Protein AF-A0A444ZQ63-F1 (afdb_monomer)

Solvent-accessible surface area (backbone atoms only — not comparable to full-atom values): 8686 Å² total; per-residue (Å²): 136,85,78,80,55,70,70,57,57,53,51,51,51,51,52,50,52,51,53,49,53,61,64,44,43,57,58,53,51,49,51,50,50,52,52,49,53,53,45,52,52,28,51,61,59,10,74,69,48,47,78,41,77,68,75,45,98,80,71,39,39,31,40,32,36,46,88,93,49,75,39,51,30,32,65,81,80,53,40,37,74,82,45,51,23,64,74,69,67,42,75,37,31,64,49,39,34,52,51,51,55,58,40,66,78,61,82,55,69,86,69,56,57,59,54,49,50,48,55,61,57,46,54,50,48,57,54,50,50,53,53,51,49,53,51,52,50,52,56,50,52,54,53,50,53,57,56,49,59,64,60,75,75,110

Radius of gyration: 23.19 Å; Cα contacts (8 Å, |Δi|>4): 119; chains: 1; bounding box: 72×30×58 Å

Mean predicted aligned error: 15.86 Å

InterPro domains:
  IPR007527 Zinc finger, SWIM-type [PF04434] (71-98)

Structure (mmCIF, N/CA/C/O backbone):
data_AF-A0A444ZQ63-F1
#
_entry.id   AF-A0A444ZQ63-F1
#
loop_
_atom_site.group_PDB
_atom_site.id
_atom_site.type_symbol
_atom_site.label_atom_id
_atom_site.label_alt_id
_atom_site.label_comp_id
_atom_site.label_asym_id
_atom_site.label_entity_id
_atom_site.label_seq_id
_atom_site.pdbx_PDB_ins_code
_atom_site.Cartn_x
_atom_site.Cartn_y
_atom_site.Cartn_z
_atom_site.occupancy
_atom_site.B_iso_or_equiv
_atom_site.auth_seq_id
_atom_site.auth_comp_id
_atom_site.auth_asym_id
_atom_site.auth_atom_id
_atom_site.pdbx_PDB_model_num
ATOM 1 N N . MET A 1 1 ? -41.672 10.392 38.701 1.00 42.34 1 MET A N 1
ATOM 2 C CA . MET A 1 1 ? -40.547 9.679 38.054 1.00 42.34 1 MET A CA 1
ATOM 3 C C . MET A 1 1 ? -39.779 10.696 37.225 1.00 42.34 1 MET A C 1
ATOM 5 O O . MET A 1 1 ? -40.409 11.387 36.442 1.00 42.34 1 MET A O 1
ATOM 9 N N . ARG A 1 2 ? -38.477 10.894 37.466 1.00 65.25 2 ARG A N 1
ATOM 10 C CA . ARG A 1 2 ? -37.666 11.883 36.732 1.00 65.25 2 ARG A CA 1
ATOM 11 C C . ARG A 1 2 ? -37.095 11.189 35.498 1.00 65.25 2 ARG A C 1
ATOM 13 O O . ARG A 1 2 ? -36.253 10.306 35.644 1.00 65.25 2 ARG A O 1
ATOM 20 N N . GLU A 1 3 ? -37.592 11.528 34.315 1.00 65.94 3 GLU A N 1
ATOM 21 C CA . GLU A 1 3 ? -37.027 11.036 33.058 1.00 65.94 3 GLU A CA 1
ATOM 22 C C . GLU A 1 3 ? -35.559 11.468 32.965 1.00 65.94 3 GLU A C 1
ATOM 24 O O . GLU A 1 3 ? -35.207 12.607 33.292 1.00 65.94 3 GLU A O 1
ATOM 29 N N . LYS A 1 4 ? -34.671 10.541 32.587 1.00 67.81 4 LYS A N 1
ATOM 30 C CA . LYS A 1 4 ? -33.261 10.875 32.385 1.00 67.81 4 LYS A CA 1
ATOM 31 C C . LYS A 1 4 ? -33.180 11.847 31.202 1.00 67.81 4 LYS A C 1
ATOM 33 O O . LYS A 1 4 ? -33.624 11.482 30.114 1.00 67.81 4 LYS A O 1
ATOM 38 N N . PRO A 1 5 ? -32.613 13.055 31.370 1.00 78.81 5 PRO A N 1
ATOM 39 C CA . PRO A 1 5 ? -32.474 13.986 30.261 1.00 78.81 5 PRO A CA 1
ATOM 40 C C . PRO A 1 5 ? -31.621 13.344 29.162 1.00 78.81 5 PRO A C 1
ATOM 42 O O . PRO A 1 5 ? -30.664 12.629 29.460 1.00 78.81 5 PRO A O 1
ATOM 45 N N . ILE A 1 6 ? -31.943 13.629 27.899 1.00 79.06 6 ILE A N 1
ATOM 46 C CA . ILE A 1 6 ? -31.284 13.093 26.689 1.00 79.06 6 ILE A CA 1
ATOM 47 C C . ILE A 1 6 ? -29.747 13.162 26.780 1.00 79.06 6 ILE A C 1
ATOM 49 O O . ILE A 1 6 ? -29.043 12.253 26.344 1.00 79.06 6 ILE A O 1
ATOM 53 N N . ILE A 1 7 ? -29.222 14.201 27.433 1.00 82.69 7 ILE A N 1
ATOM 54 C CA . ILE A 1 7 ? -27.791 14.410 27.692 1.00 82.69 7 ILE A CA 1
ATOM 55 C C . ILE A 1 7 ? -27.166 13.235 28.471 1.00 82.69 7 ILE A C 1
ATOM 57 O O . ILE A 1 7 ? -26.066 12.798 28.146 1.00 82.69 7 ILE A O 1
ATOM 61 N N . SER A 1 8 ? -27.876 12.671 29.453 1.00 86.31 8 SER A N 1
ATOM 62 C CA . SER A 1 8 ? -27.408 11.519 30.236 1.00 86.31 8 SER A CA 1
ATOM 63 C C . SER A 1 8 ? -27.263 10.265 29.374 1.00 86.31 8 SER A C 1
ATOM 65 O O . SER A 1 8 ? -26.312 9.509 29.541 1.00 86.31 8 SER A O 1
ATOM 67 N N . ILE A 1 9 ? -28.192 10.044 28.443 1.00 90.12 9 ILE A N 1
ATOM 68 C CA . ILE A 1 9 ? -28.183 8.869 27.563 1.00 90.12 9 ILE A CA 1
ATOM 69 C C . ILE A 1 9 ? -27.028 8.973 26.560 1.00 90.12 9 ILE A C 1
ATOM 71 O O . ILE A 1 9 ? -26.306 8.003 26.334 1.00 90.12 9 ILE A O 1
ATOM 75 N N . LEU A 1 10 ? -26.800 10.164 25.998 1.00 90.31 10 LEU A N 1
ATOM 76 C CA . LEU A 1 10 ? -25.672 10.414 25.097 1.00 90.31 10 LEU A CA 1
ATOM 77 C C . LEU A 1 10 ? -24.322 10.199 25.791 1.00 90.31 10 LEU A C 1
ATOM 79 O O . LEU A 1 10 ? -23.407 9.627 25.197 1.00 90.31 10 LEU A O 1
ATOM 83 N N . GLU A 1 11 ? -24.209 10.599 27.055 1.00 91.69 11 GLU A N 1
ATOM 84 C CA . GLU A 1 11 ? -22.993 10.399 27.839 1.00 91.69 11 GLU A CA 1
ATOM 85 C C . GLU A 1 11 ? -22.754 8.915 28.175 1.00 91.69 11 GLU A C 1
ATOM 87 O O . GLU A 1 11 ? -21.620 8.433 28.099 1.00 91.69 11 GLU A O 1
ATOM 92 N N . GLU A 1 12 ? -23.819 8.152 28.446 1.00 91.06 12 GLU A N 1
ATOM 93 C CA . GLU A 1 12 ? -23.759 6.693 28.613 1.00 91.06 12 GLU A CA 1
ATOM 94 C C . GLU A 1 12 ? -23.286 5.994 27.319 1.00 91.06 12 GLU A C 1
ATOM 96 O O . GLU A 1 12 ? -22.393 5.139 27.370 1.00 91.06 12 GLU A O 1
ATOM 101 N N . ILE A 1 13 ? -23.797 6.405 26.151 1.00 93.12 13 ILE A N 1
ATOM 102 C CA . ILE A 1 13 ? -23.365 5.900 24.833 1.00 93.12 13 ILE A CA 1
ATOM 103 C C . ILE A 1 13 ? -21.897 6.254 24.566 1.00 93.12 13 ILE A C 1
ATOM 105 O O . ILE A 1 13 ? -21.112 5.390 24.163 1.00 93.12 13 ILE A O 1
ATOM 109 N N . ARG A 1 14 ? -21.490 7.502 24.827 1.00 91.56 14 ARG A N 1
ATOM 110 C CA . ARG A 1 14 ? -20.098 7.949 24.676 1.00 91.56 14 ARG A CA 1
ATOM 111 C C . ARG A 1 14 ? -19.163 7.097 25.530 1.00 91.56 14 ARG A C 1
ATOM 113 O O . ARG A 1 14 ? -18.166 6.580 25.025 1.00 91.56 14 ARG A O 1
ATOM 120 N N . CYS A 1 15 ? -19.518 6.883 26.796 1.00 93.62 15 CYS A N 1
ATOM 121 C CA . CYS A 1 15 ? -18.775 6.022 27.711 1.00 93.62 15 CYS A CA 1
ATOM 122 C C . CYS A 1 15 ? -18.685 4.580 27.202 1.00 93.62 15 CYS A C 1
ATOM 124 O O . CYS A 1 15 ? -17.618 3.968 27.268 1.00 93.62 15 CYS A O 1
ATOM 126 N N . TYR A 1 16 ? -19.777 4.030 26.672 1.00 92.62 16 TYR A N 1
ATOM 127 C CA . TYR A 1 16 ? -19.805 2.682 26.114 1.00 92.62 16 TYR A CA 1
ATOM 128 C C . TYR A 1 16 ? -18.862 2.536 24.911 1.00 92.62 16 TYR A C 1
ATOM 130 O O . TYR A 1 16 ? -18.011 1.641 24.901 1.00 92.62 16 TYR A O 1
ATOM 138 N N . ILE A 1 17 ? -18.927 3.467 23.954 1.00 88.50 17 ILE A N 1
ATOM 139 C CA . ILE A 1 17 ? -18.044 3.491 22.780 1.00 88.50 17 ILE A CA 1
ATOM 140 C C . ILE A 1 17 ? -16.582 3.632 23.217 1.00 88.50 17 ILE A C 1
ATOM 142 O O . ILE A 1 17 ? -15.728 2.873 22.758 1.00 88.50 17 ILE A O 1
ATOM 146 N N . MET A 1 18 ? -16.276 4.539 24.150 1.00 91.56 18 MET A N 1
ATOM 147 C CA . MET A 1 18 ? -14.912 4.713 24.662 1.00 91.56 18 MET A CA 1
ATOM 148 C C . MET A 1 18 ? -14.373 3.448 25.335 1.00 91.56 18 MET A C 1
ATOM 150 O O . MET A 1 18 ? -13.215 3.097 25.117 1.00 91.56 18 MET A O 1
ATOM 154 N N . ARG A 1 19 ? -15.194 2.720 26.104 1.00 90.44 19 ARG A N 1
ATOM 155 C CA . ARG A 1 19 ? -14.791 1.436 26.706 1.00 90.44 19 ARG A CA 1
ATOM 156 C C . ARG A 1 19 ? -14.507 0.379 25.644 1.00 90.44 19 ARG A C 1
ATOM 158 O O . ARG A 1 19 ? -13.525 -0.346 25.776 1.00 90.44 19 ARG A O 1
ATOM 165 N N . ILE A 1 20 ? -15.325 0.297 24.595 1.00 87.62 20 ILE A N 1
ATOM 166 C CA . ILE A 1 20 ? -15.086 -0.619 23.471 1.00 87.62 20 ILE A CA 1
ATOM 167 C C . ILE A 1 20 ? -13.785 -0.261 22.757 1.00 87.62 20 ILE A C 1
ATOM 169 O O . ILE A 1 20 ? -12.944 -1.131 22.554 1.00 87.62 20 ILE A O 1
ATOM 173 N N . LEU A 1 21 ? -13.574 1.014 22.429 1.00 79.81 21 LEU A N 1
ATOM 174 C CA . LEU A 1 21 ? -12.353 1.479 21.770 1.00 79.81 21 LEU A CA 1
ATOM 175 C C . LEU A 1 21 ? -11.107 1.232 22.631 1.00 79.81 21 LEU A C 1
ATOM 177 O O . LEU A 1 21 ? -10.080 0.798 22.115 1.00 79.81 21 LEU A O 1
ATOM 181 N N . ALA A 1 22 ? -11.199 1.451 23.945 1.00 82.25 22 ALA A N 1
ATOM 182 C CA . ALA A 1 22 ? -10.111 1.180 24.879 1.00 82.25 22 ALA A CA 1
ATOM 183 C C . ALA A 1 22 ? -9.780 -0.319 24.963 1.00 82.25 22 ALA A C 1
ATOM 185 O O . ALA A 1 22 ? -8.605 -0.685 24.928 1.00 82.25 22 ALA A O 1
ATOM 186 N N . ARG A 1 23 ? -10.797 -1.192 25.011 1.00 81.44 23 ARG A N 1
ATOM 187 C CA . ARG A 1 23 ? -10.625 -2.658 24.999 1.00 81.44 23 ARG A CA 1
ATOM 188 C C . ARG A 1 23 ? -10.033 -3.147 23.677 1.00 81.44 23 ARG A C 1
ATOM 190 O O . ARG A 1 23 ? -9.080 -3.922 23.673 1.00 81.44 23 ARG A O 1
ATOM 197 N N . ASN A 1 24 ? -10.531 -2.619 22.564 1.00 74.00 24 ASN A N 1
ATOM 198 C CA . ASN A 1 24 ? -10.114 -3.004 21.217 1.00 74.00 24 ASN A CA 1
ATOM 199 C C . ASN A 1 24 ? -8.801 -2.339 20.778 1.00 74.00 24 ASN A C 1
ATOM 201 O O . ASN A 1 24 ? -8.282 -2.659 19.710 1.00 74.00 24 ASN A O 1
ATOM 205 N N . LYS A 1 25 ? -8.216 -1.454 21.598 1.00 74.12 25 LYS A N 1
ATOM 206 C CA . LYS A 1 25 ? -6.913 -0.831 21.328 1.00 74.12 25 LYS A CA 1
ATOM 207 C C . LYS A 1 25 ? -5.828 -1.882 21.093 1.00 74.12 25 LYS A C 1
ATOM 209 O O . LYS A 1 25 ? -5.034 -1.714 20.175 1.00 74.12 25 LYS A O 1
ATOM 214 N N . LYS A 1 26 ? -5.818 -2.973 21.873 1.00 67.94 26 LYS A N 1
ATOM 215 C CA . LYS A 1 26 ? -4.866 -4.084 21.691 1.00 67.94 26 LYS A CA 1
ATOM 216 C C . LYS A 1 26 ? -5.049 -4.768 20.338 1.00 67.94 26 LYS A C 1
ATOM 218 O O . LYS A 1 26 ? -4.078 -4.870 19.603 1.00 67.94 26 LYS A O 1
ATOM 223 N N . ALA A 1 27 ? -6.285 -5.101 19.964 1.00 64.75 27 ALA A N 1
ATOM 224 C CA . ALA A 1 27 ? -6.593 -5.671 18.653 1.00 64.75 27 ALA A CA 1
ATOM 225 C C . ALA A 1 27 ? -6.169 -4.737 17.505 1.00 64.75 27 ALA A C 1
ATOM 227 O O . ALA A 1 27 ? -5.643 -5.189 16.497 1.00 64.75 27 ALA A O 1
ATOM 228 N N . LEU A 1 28 ? -6.320 -3.417 17.663 1.00 62.44 28 LEU A N 1
ATOM 229 C CA . LEU A 1 28 ? -5.859 -2.440 16.672 1.00 62.44 28 LEU A CA 1
ATOM 230 C C . LEU A 1 28 ? -4.323 -2.384 16.571 1.00 62.44 28 LEU A C 1
ATOM 232 O O . LEU A 1 28 ? -3.782 -2.285 15.465 1.00 62.44 28 LEU A O 1
ATOM 236 N N . VAL A 1 29 ? -3.612 -2.478 17.699 1.00 66.94 29 VAL A N 1
ATOM 237 C CA . VAL A 1 29 ? -2.143 -2.604 17.721 1.00 66.94 29 VAL A CA 1
ATOM 238 C C . VAL A 1 29 ? -1.698 -3.922 17.080 1.00 66.94 29 VAL A C 1
ATOM 240 O O . VAL A 1 29 ? -0.792 -3.910 16.250 1.00 66.94 29 VAL A O 1
ATOM 243 N N . GLU A 1 30 ? -2.359 -5.035 17.390 1.00 61.41 30 GLU A N 1
ATOM 244 C CA . GLU A 1 30 ? -2.080 -6.354 16.813 1.00 61.41 30 GLU A CA 1
ATOM 245 C C . GLU A 1 30 ? -2.336 -6.381 15.305 1.00 61.41 30 GLU A C 1
ATOM 247 O O . GLU A 1 30 ? -1.465 -6.811 14.553 1.00 61.41 30 GLU A O 1
ATOM 252 N N . ILE A 1 31 ? -3.458 -5.828 14.829 1.00 65.12 31 ILE A N 1
ATOM 253 C CA . ILE A 1 31 ? -3.733 -5.659 13.395 1.00 65.12 31 IL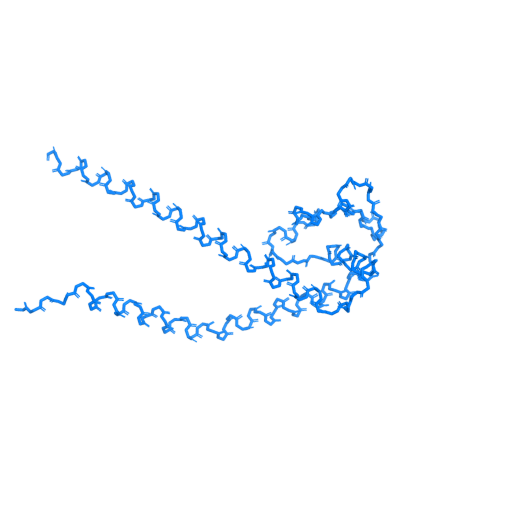E A CA 1
ATOM 254 C C . ILE A 1 31 ? -2.615 -4.841 12.743 1.00 65.12 31 ILE A C 1
ATOM 256 O O . ILE A 1 31 ? -2.117 -5.221 11.685 1.00 65.12 31 ILE A O 1
ATOM 260 N N . THR A 1 32 ? -2.171 -3.753 13.378 1.00 71.44 32 THR A N 1
ATOM 261 C CA . THR A 1 32 ? -1.076 -2.914 12.863 1.00 71.44 32 THR A CA 1
ATOM 262 C C . THR A 1 32 ? 0.245 -3.687 12.793 1.00 71.44 32 THR A C 1
ATOM 264 O O . THR A 1 32 ? 0.972 -3.574 11.805 1.00 71.44 32 THR A O 1
ATOM 267 N N . LEU A 1 33 ? 0.543 -4.521 13.791 1.00 69.50 33 LEU A N 1
ATOM 268 C CA . LEU A 1 33 ? 1.734 -5.371 13.821 1.00 69.50 33 LEU A CA 1
ATOM 269 C C . LEU A 1 33 ? 1.682 -6.476 12.753 1.00 69.50 33 LEU A C 1
ATOM 271 O O . LEU A 1 33 ? 2.672 -6.726 12.062 1.00 69.50 33 LEU A O 1
ATOM 275 N N . VAL A 1 34 ? 0.518 -7.099 12.558 1.00 73.50 34 VAL A N 1
ATOM 276 C CA . VAL A 1 34 ? 0.277 -8.079 11.489 1.00 73.50 34 VAL A CA 1
ATOM 277 C C . VAL A 1 34 ? 0.423 -7.416 10.117 1.00 73.50 34 VAL A C 1
ATOM 279 O O . VAL A 1 34 ? 1.082 -7.952 9.233 1.00 73.50 34 VAL A O 1
ATOM 282 N N . GLN A 1 35 ? -0.110 -6.209 9.926 1.00 76.50 35 GLN A N 1
ATOM 283 C CA . GLN A 1 35 ? 0.056 -5.462 8.676 1.00 76.50 35 GLN A CA 1
ATOM 284 C C . GLN A 1 35 ? 1.533 -5.095 8.436 1.00 76.50 35 GLN A C 1
ATOM 286 O O . GLN A 1 35 ? 2.021 -5.224 7.313 1.00 76.50 35 GLN A O 1
ATOM 291 N N . HIS A 1 36 ? 2.269 -4.701 9.483 1.00 76.56 36 HIS A N 1
ATOM 292 C CA . HIS A 1 36 ? 3.697 -4.367 9.397 1.00 76.56 36 HIS A CA 1
ATOM 293 C C . HIS A 1 36 ? 4.567 -5.579 9.067 1.00 76.56 36 HIS A C 1
ATOM 295 O O . HIS A 1 36 ? 5.447 -5.495 8.211 1.00 76.56 36 HIS A O 1
ATOM 301 N N . SER A 1 37 ? 4.306 -6.719 9.706 1.00 79.88 37 SER A N 1
ATOM 302 C CA . SER A 1 37 ? 5.007 -7.975 9.421 1.00 79.88 37 SER A CA 1
ATOM 303 C C . SER A 1 37 ? 4.721 -8.468 8.002 1.00 79.88 37 SER A C 1
ATOM 305 O O . SER A 1 37 ? 5.666 -8.787 7.281 1.00 79.88 37 SER A O 1
ATOM 307 N N . ARG A 1 38 ? 3.462 -8.420 7.544 1.00 82.75 38 ARG A N 1
ATOM 308 C CA . ARG A 1 38 ? 3.103 -8.727 6.148 1.00 82.75 38 ARG A CA 1
ATOM 309 C C . ARG A 1 38 ? 3.818 -7.807 5.162 1.00 82.75 38 ARG A C 1
ATOM 311 O O . ARG A 1 38 ? 4.396 -8.288 4.194 1.00 82.75 38 ARG A O 1
ATOM 318 N N . LEU A 1 39 ? 3.860 -6.502 5.431 1.00 81.50 39 LEU A N 1
ATOM 319 C CA . LEU A 1 39 ? 4.566 -5.546 4.576 1.00 81.50 39 LEU A CA 1
ATOM 320 C C . LEU A 1 39 ? 6.084 -5.792 4.546 1.00 81.50 39 LEU A C 1
ATOM 322 O O . LEU A 1 39 ? 6.714 -5.619 3.505 1.00 81.50 39 LEU A O 1
ATOM 326 N N . LYS A 1 40 ? 6.693 -6.212 5.664 1.00 82.31 40 LYS A N 1
ATOM 327 C CA . LYS A 1 40 ? 8.113 -6.606 5.701 1.00 82.31 40 LYS A CA 1
ATOM 328 C C . LYS A 1 40 ? 8.396 -7.812 4.807 1.00 82.31 40 LYS A C 1
ATOM 330 O O . LYS A 1 40 ? 9.420 -7.815 4.124 1.00 82.31 40 LYS A O 1
ATOM 335 N N . VAL A 1 41 ? 7.513 -8.811 4.810 1.00 85.50 41 VAL A N 1
ATOM 336 C CA . VAL A 1 41 ? 7.617 -9.976 3.915 1.00 85.50 41 VAL A CA 1
ATOM 337 C C . VAL A 1 41 ? 7.510 -9.524 2.463 1.00 85.50 41 VAL A C 1
ATOM 339 O O . VAL A 1 41 ? 8.390 -9.818 1.660 1.00 85.50 41 VAL A O 1
ATOM 342 N N . GLU A 1 42 ? 6.509 -8.706 2.155 1.00 84.94 42 GLU A N 1
ATOM 343 C CA . GLU A 1 42 ? 6.273 -8.230 0.795 1.00 84.94 42 GLU A CA 1
ATOM 344 C C . GLU A 1 42 ? 7.430 -7.358 0.268 1.00 84.94 42 GLU A C 1
ATOM 346 O O . GLU A 1 42 ? 7.833 -7.472 -0.891 1.00 84.94 42 GLU A O 1
ATOM 351 N N . LYS A 1 43 ? 8.052 -6.558 1.146 1.00 83.62 43 LYS A N 1
ATOM 352 C CA . LYS A 1 43 ? 9.299 -5.826 0.867 1.00 83.62 43 LYS A CA 1
ATOM 353 C C . LYS A 1 43 ? 10.472 -6.755 0.569 1.00 83.62 43 LYS A C 1
ATOM 355 O O . LYS A 1 43 ? 11.260 -6.457 -0.320 1.00 83.62 43 LYS A O 1
ATOM 360 N N . ARG A 1 44 ? 10.637 -7.848 1.315 1.00 83.25 44 ARG A N 1
ATOM 361 C CA . ARG A 1 44 ? 11.711 -8.818 1.049 1.00 83.25 44 ARG A CA 1
ATOM 362 C C . ARG A 1 44 ? 11.520 -9.457 -0.326 1.00 83.25 44 ARG A C 1
ATOM 364 O O . ARG A 1 44 ? 12.466 -9.572 -1.100 1.00 83.25 44 ARG A O 1
ATOM 371 N N . ASP A 1 45 ? 10.284 -9.821 -0.632 1.00 84.44 45 ASP A N 1
ATOM 372 C CA . ASP A 1 45 ? 9.916 -10.524 -1.857 1.00 84.44 45 ASP A CA 1
ATOM 373 C C . ASP A 1 45 ? 9.911 -9.629 -3.097 1.00 84.44 45 ASP A C 1
ATOM 375 O O . ASP A 1 45 ? 10.095 -10.106 -4.219 1.00 84.44 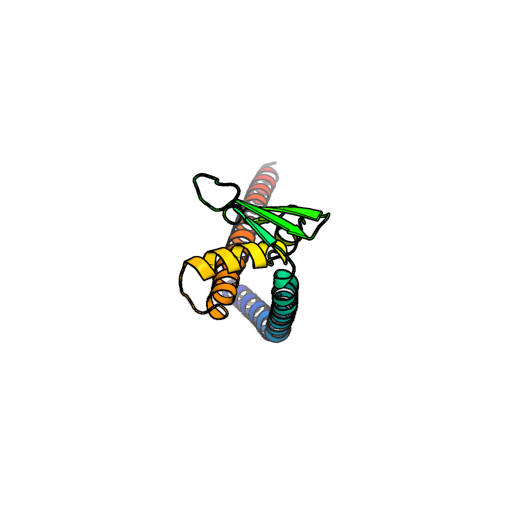45 ASP A O 1
ATOM 379 N N . SER A 1 46 ? 9.780 -8.321 -2.890 1.00 84.00 46 SER A N 1
ATOM 380 C CA . SER A 1 46 ? 9.929 -7.287 -3.907 1.00 84.00 46 SER A CA 1
ATOM 381 C C . SER A 1 46 ? 11.295 -7.308 -4.600 1.00 84.00 46 SER A C 1
ATOM 383 O O . SER A 1 46 ? 11.356 -6.968 -5.777 1.00 84.00 46 SER A O 1
ATOM 385 N N . ASN A 1 47 ? 12.376 -7.714 -3.924 1.00 80.75 47 ASN A N 1
ATOM 386 C CA . ASN A 1 47 ? 13.731 -7.691 -4.498 1.00 80.75 47 ASN A CA 1
ATOM 387 C C . ASN A 1 47 ? 13.900 -8.631 -5.701 1.00 80.75 47 ASN A C 1
ATOM 389 O O . ASN A 1 47 ? 14.850 -8.495 -6.465 1.00 80.75 47 ASN A O 1
ATOM 393 N N . ARG A 1 48 ? 12.993 -9.600 -5.869 1.00 81.25 48 ARG A N 1
ATOM 394 C CA . ARG A 1 48 ? 13.025 -10.559 -6.981 1.00 81.25 48 ARG A CA 1
ATOM 395 C C . ARG A 1 48 ? 12.462 -9.980 -8.282 1.00 81.25 48 ARG A C 1
ATOM 397 O O . ARG A 1 48 ? 12.607 -10.596 -9.331 1.00 81.25 48 ARG A O 1
ATOM 404 N N . TRP A 1 49 ? 11.808 -8.824 -8.220 1.00 82.94 49 TRP A N 1
ATOM 405 C CA . TRP A 1 49 ? 11.090 -8.234 -9.341 1.00 82.94 49 TRP A CA 1
ATOM 406 C C . TRP A 1 49 ? 11.948 -7.202 -10.069 1.00 82.94 49 TRP A C 1
ATOM 408 O O . TRP A 1 49 ? 12.503 -6.298 -9.445 1.00 82.94 49 TRP A O 1
ATOM 418 N N . ARG A 1 50 ? 12.027 -7.316 -11.399 1.00 82.06 50 ARG A N 1
ATOM 419 C CA . ARG A 1 50 ? 12.635 -6.298 -12.263 1.00 82.06 50 ARG A CA 1
ATOM 420 C C . ARG A 1 50 ? 11.570 -5.339 -12.777 1.00 82.06 50 ARG A C 1
ATOM 422 O O . ARG A 1 50 ? 10.420 -5.730 -12.963 1.00 82.06 50 ARG A O 1
ATOM 429 N N . LEU A 1 51 ? 11.963 -4.087 -12.983 1.00 81.69 51 LEU A N 1
ATOM 430 C CA . LEU A 1 51 ? 11.068 -3.002 -13.374 1.00 81.69 51 LEU A CA 1
ATOM 431 C C . LEU A 1 51 ? 11.467 -2.420 -14.716 1.00 81.69 51 LEU A C 1
ATOM 433 O O . LEU A 1 51 ? 12.648 -2.225 -14.991 1.00 81.69 51 LEU A O 1
ATOM 437 N N . PHE A 1 52 ? 10.453 -2.095 -15.503 1.00 80.31 52 PHE A N 1
ATOM 438 C CA . PHE A 1 52 ? 10.545 -1.228 -16.659 1.00 80.31 52 PHE A CA 1
ATOM 439 C C . PHE A 1 52 ? 9.570 -0.067 -16.460 1.00 80.31 52 PHE A C 1
ATOM 441 O O . PHE A 1 52 ? 8.365 -0.311 -16.338 1.00 80.31 52 PHE A O 1
ATOM 448 N N . PRO A 1 53 ? 10.044 1.184 -16.393 1.00 74.88 53 PRO A N 1
ATOM 449 C CA . PRO A 1 53 ? 9.143 2.320 -16.494 1.00 74.88 53 PRO A CA 1
ATOM 450 C C . PRO A 1 53 ? 8.498 2.307 -17.883 1.00 74.88 53 PRO A C 1
ATOM 452 O O . PRO A 1 53 ? 9.182 2.140 -18.892 1.00 74.88 53 PRO A O 1
ATOM 455 N N . THR A 1 54 ? 7.177 2.462 -17.943 1.00 77.19 54 THR A N 1
ATOM 456 C CA . THR A 1 54 ? 6.429 2.412 -19.213 1.00 77.19 54 THR A CA 1
ATOM 457 C C . THR A 1 54 ? 6.512 3.736 -19.987 1.00 77.19 54 THR A C 1
ATOM 459 O O . THR A 1 54 ? 6.017 3.829 -21.104 1.00 77.19 54 THR A O 1
ATOM 462 N N . GLY A 1 55 ? 7.169 4.757 -19.421 1.00 64.62 55 GLY A N 1
ATOM 463 C CA . GLY A 1 55 ? 7.334 6.067 -20.054 1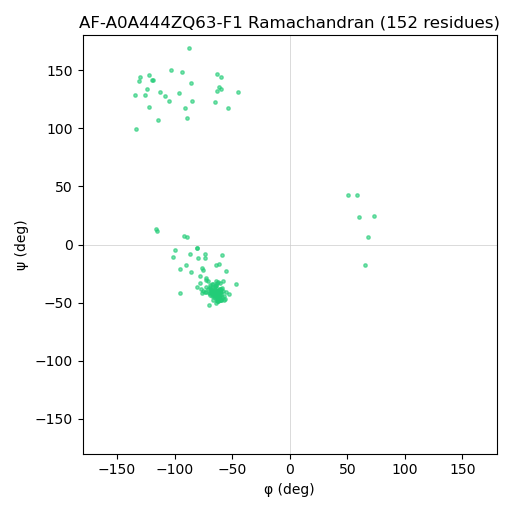.00 64.62 55 GLY A CA 1
ATOM 464 C C . GLY A 1 55 ? 6.049 6.898 -20.076 1.00 64.62 55 GLY A C 1
ATOM 465 O O . GLY A 1 55 ? 5.893 7.752 -20.944 1.00 64.62 55 GLY A O 1
ATOM 466 N N . ASP A 1 56 ? 5.111 6.650 -19.155 1.00 75.50 56 ASP A N 1
ATOM 467 C CA . ASP A 1 56 ? 3.922 7.487 -19.029 1.00 75.50 56 ASP A CA 1
ATOM 468 C C . ASP A 1 56 ? 4.309 8.921 -18.641 1.00 75.50 56 ASP A C 1
ATOM 470 O O . ASP A 1 56 ? 5.257 9.138 -17.888 1.00 75.50 56 ASP A O 1
ATOM 474 N N . LEU A 1 57 ? 3.550 9.912 -19.124 1.00 63.91 57 LEU A N 1
AT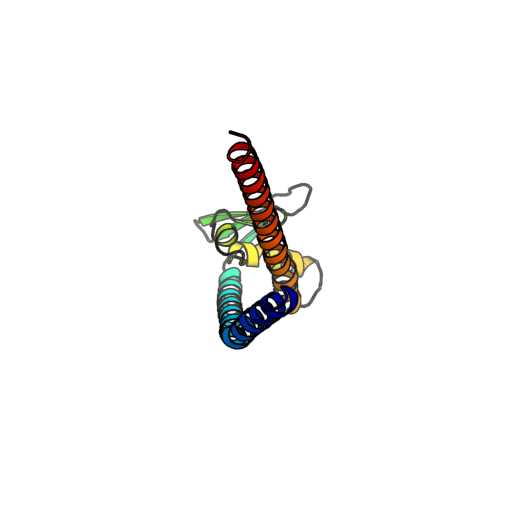OM 475 C CA . LEU A 1 57 ? 3.834 11.340 -18.903 1.00 63.91 57 LEU A CA 1
ATOM 476 C C . LEU A 1 57 ? 3.950 11.719 -17.415 1.00 63.91 57 LEU A C 1
ATOM 478 O O . LEU A 1 57 ? 4.570 12.726 -17.085 1.00 63.91 57 LEU A O 1
ATOM 482 N N . ALA A 1 58 ? 3.348 10.926 -16.522 1.00 68.38 58 ALA A N 1
ATOM 483 C CA . ALA A 1 58 ? 3.371 11.138 -15.080 1.00 68.38 58 ALA A CA 1
ATOM 484 C C . ALA A 1 58 ? 4.398 10.262 -14.332 1.00 68.38 58 ALA A C 1
ATOM 486 O O . ALA A 1 58 ? 4.530 10.416 -13.119 1.00 68.38 58 ALA A O 1
ATOM 487 N N . GLY A 1 59 ? 5.096 9.345 -15.013 1.00 71.94 59 GLY A N 1
ATOM 488 C CA . GLY A 1 59 ? 6.084 8.432 -14.423 1.00 71.94 59 GLY A CA 1
ATOM 489 C C . GLY A 1 59 ? 5.533 7.497 -13.339 1.00 71.94 59 GLY A C 1
ATOM 490 O O . GLY A 1 59 ? 6.280 7.061 -12.463 1.00 71.94 59 GLY A O 1
ATOM 491 N N . ASN A 1 60 ? 4.226 7.226 -13.344 1.00 78.62 60 ASN A N 1
ATOM 492 C CA . ASN A 1 60 ? 3.536 6.463 -12.305 1.00 78.62 60 ASN A CA 1
ATOM 493 C C . ASN A 1 60 ? 3.257 5.013 -12.704 1.00 78.62 60 ASN A C 1
ATOM 495 O O . ASN A 1 60 ? 2.839 4.225 -11.845 1.00 78.62 60 ASN A O 1
ATOM 499 N N . ILE A 1 61 ? 3.452 4.663 -13.977 1.00 82.81 61 ILE A N 1
ATOM 500 C CA . ILE A 1 61 ? 3.144 3.345 -14.518 1.00 82.81 61 ILE A CA 1
ATOM 501 C C . ILE A 1 61 ? 4.435 2.557 -14.723 1.00 82.81 61 ILE A C 1
ATOM 503 O O . ILE A 1 61 ? 5.357 2.956 -15.438 1.00 82.81 61 ILE A O 1
ATOM 507 N N . PHE A 1 62 ? 4.466 1.388 -14.093 1.00 83.94 62 PHE A N 1
ATOM 508 C CA . PHE A 1 62 ? 5.587 0.469 -14.141 1.00 83.94 62 PHE A CA 1
ATOM 509 C C . PHE A 1 62 ? 5.124 -0.895 -14.625 1.00 83.94 62 PHE A C 1
ATOM 511 O O . PHE A 1 62 ? 4.149 -1.464 -14.124 1.00 83.94 62 PHE A O 1
ATOM 518 N N . GLU A 1 63 ? 5.885 -1.463 -15.548 1.00 85.56 63 GLU A N 1
ATOM 519 C CA . GLU A 1 63 ? 5.822 -2.877 -15.860 1.00 85.56 63 GLU A CA 1
ATOM 520 C C . GLU A 1 63 ? 6.827 -3.621 -14.993 1.00 85.56 63 GLU A C 1
ATOM 522 O O . GLU A 1 63 ? 8.036 -3.412 -15.061 1.00 85.56 63 GLU A O 1
ATOM 527 N N . VAL A 1 64 ? 6.309 -4.503 -14.150 1.00 84.38 64 VAL A N 1
ATOM 528 C CA . VAL A 1 64 ? 7.093 -5.310 -13.229 1.00 84.38 64 VAL A CA 1
ATOM 529 C C . VAL A 1 64 ? 7.088 -6.747 -13.725 1.00 84.38 64 VAL A C 1
ATOM 531 O O . VAL A 1 64 ? 6.021 -7.318 -13.953 1.00 84.38 64 VAL A O 1
ATOM 534 N N . TYR A 1 65 ? 8.256 -7.362 -13.873 1.00 84.00 65 TYR A N 1
ATOM 535 C CA . TYR A 1 65 ? 8.354 -8.740 -14.340 1.00 84.00 65 TYR A CA 1
ATOM 536 C C . TYR A 1 65 ? 9.250 -9.610 -13.462 1.00 84.00 65 TYR A C 1
ATOM 538 O O . TYR A 1 65 ? 10.315 -9.214 -12.983 1.00 84.00 65 TYR A O 1
ATOM 546 N N . TYR A 1 66 ? 8.781 -10.839 -13.283 1.00 77.69 66 TYR A N 1
ATOM 547 C CA . TYR A 1 66 ? 9.530 -11.981 -12.789 1.00 77.69 66 TYR A CA 1
ATOM 548 C C . TYR A 1 66 ? 9.177 -13.129 -13.729 1.00 77.69 66 TYR A C 1
ATOM 550 O O . TYR A 1 66 ? 8.073 -13.667 -13.652 1.00 77.69 66 TYR A O 1
ATOM 558 N N . LEU A 1 67 ? 10.064 -13.397 -14.693 1.00 71.94 67 LEU A N 1
ATOM 559 C CA . LEU A 1 67 ? 9.815 -14.289 -15.832 1.00 71.94 67 LEU A CA 1
ATOM 560 C C . LEU A 1 67 ? 9.129 -15.599 -15.395 1.00 71.94 67 LEU A C 1
ATOM 562 O O . LEU A 1 67 ? 9.600 -16.219 -14.441 1.00 71.94 67 LEU A O 1
ATOM 566 N N . PRO A 1 68 ? 8.043 -16.032 -16.069 1.00 72.31 68 PRO A N 1
ATOM 567 C CA . PRO A 1 68 ? 7.384 -15.438 -17.246 1.00 72.31 68 PRO A CA 1
ATOM 568 C C . PRO A 1 68 ? 6.286 -14.405 -16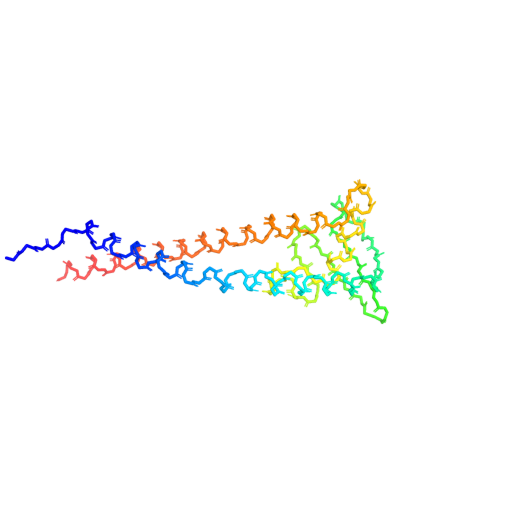.908 1.00 72.31 68 PRO A C 1
ATOM 570 O O . PRO A 1 68 ? 5.561 -13.950 -17.788 1.00 72.31 68 PRO A O 1
ATOM 573 N N . ILE A 1 69 ? 6.118 -14.044 -15.635 1.00 81.69 69 ILE A N 1
ATOM 574 C CA . ILE A 1 69 ? 4.994 -13.236 -15.158 1.00 81.69 69 ILE A CA 1
ATOM 575 C C . ILE A 1 69 ? 5.297 -11.747 -15.340 1.00 81.69 69 ILE A C 1
ATOM 577 O O . ILE A 1 69 ? 6.261 -11.225 -14.773 1.00 81.69 69 ILE A O 1
ATOM 581 N N . LYS A 1 70 ? 4.418 -11.052 -16.068 1.00 85.12 70 LYS A N 1
ATOM 582 C CA . LYS A 1 70 ? 4.424 -9.596 -16.244 1.00 85.12 70 LYS A CA 1
ATOM 583 C C . LYS A 1 70 ? 3.199 -8.982 -15.567 1.00 85.12 70 LYS A C 1
ATOM 585 O O . LYS A 1 70 ? 2.079 -9.453 -15.741 1.00 85.12 70 LYS A O 1
ATOM 590 N N . VAL A 1 71 ? 3.416 -7.940 -14.774 1.00 84.94 71 VAL A N 1
ATOM 591 C CA . VAL A 1 71 ? 2.392 -7.270 -13.968 1.00 84.94 71 VAL A CA 1
ATOM 592 C C . VAL A 1 71 ? 2.544 -5.767 -14.131 1.00 84.94 71 VAL A C 1
ATOM 594 O O . VAL A 1 71 ? 3.627 -5.232 -13.922 1.00 84.94 71 VAL A O 1
ATOM 597 N N . SER A 1 72 ? 1.457 -5.076 -14.454 1.00 88.00 72 SER A N 1
A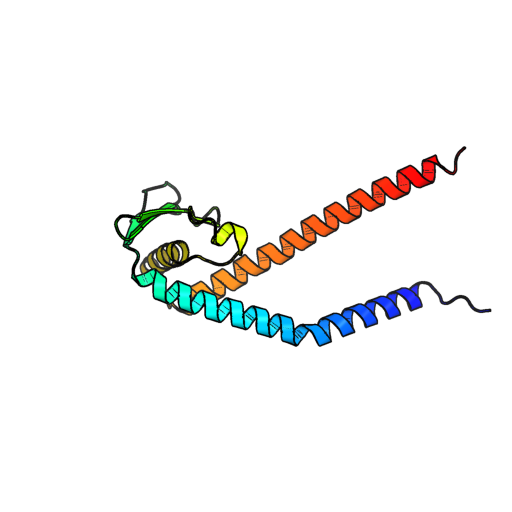TOM 598 C CA . SER A 1 72 ? 1.419 -3.616 -14.431 1.00 88.00 72 SER A CA 1
ATOM 599 C C . SER A 1 72 ? 1.085 -3.097 -13.031 1.00 88.00 72 SER A C 1
ATOM 601 O O . SER A 1 72 ? 0.228 -3.638 -12.318 1.00 88.00 72 SER A O 1
ATOM 603 N N . VAL A 1 73 ? 1.779 -2.034 -12.637 1.00 89.56 73 VAL A N 1
ATOM 604 C CA . VAL A 1 73 ? 1.552 -1.282 -11.403 1.00 89.56 73 VAL A CA 1
ATOM 605 C C . VAL A 1 73 ? 1.368 0.182 -11.768 1.00 89.56 73 VAL A C 1
ATOM 607 O O . VAL A 1 73 ? 2.213 0.763 -12.437 1.00 89.56 73 VAL A O 1
ATOM 610 N N . ASP A 1 74 ? 0.287 0.780 -11.280 1.00 88.19 74 ASP A N 1
ATOM 611 C CA . ASP A 1 74 ? 0.035 2.217 -11.357 1.00 88.19 74 ASP A CA 1
ATOM 612 C C . ASP A 1 74 ? 0.049 2.778 -9.930 1.00 88.19 74 ASP A C 1
ATOM 614 O O . ASP A 1 74 ? -0.852 2.518 -9.119 1.00 88.19 74 ASP A O 1
ATOM 618 N N . LEU A 1 75 ? 1.113 3.513 -9.605 1.00 84.44 75 LEU A N 1
ATOM 619 C CA . LEU A 1 75 ? 1.312 4.111 -8.286 1.00 84.44 75 LEU A CA 1
ATOM 620 C C . LEU A 1 75 ? 0.372 5.297 -8.037 1.00 84.44 75 LEU A C 1
ATOM 622 O O . LEU A 1 75 ? -0.049 5.507 -6.897 1.00 84.44 75 LEU A O 1
ATOM 626 N N . GLY A 1 76 ? -0.005 6.029 -9.090 1.00 81.94 76 GLY A N 1
ATOM 627 C CA . GLY A 1 76 ? -0.908 7.176 -9.005 1.00 81.94 76 GLY A CA 1
ATOM 628 C C . GLY A 1 76 ? -2.333 6.745 -8.659 1.00 81.94 76 GLY A C 1
ATOM 629 O O . GLY A 1 76 ? -2.969 7.314 -7.767 1.00 81.94 76 GLY A O 1
ATOM 630 N N . LYS A 1 77 ? -2.815 5.676 -9.301 1.00 84.69 77 LYS A N 1
ATOM 631 C CA . LYS A 1 77 ? -4.143 5.090 -9.050 1.00 84.69 77 LYS A CA 1
ATOM 632 C C . LYS A 1 77 ? -4.157 4.063 -7.922 1.00 84.69 77 LYS A C 1
ATOM 634 O O . LYS A 1 77 ? -5.236 3.661 -7.490 1.00 84.69 77 LYS A O 1
ATOM 639 N N . LYS A 1 78 ? -2.987 3.675 -7.402 1.00 83.44 78 LYS A N 1
ATOM 640 C CA . LYS A 1 78 ? -2.822 2.653 -6.351 1.00 83.44 78 LYS A CA 1
ATOM 641 C C . LYS A 1 78 ? -3.399 1.304 -6.769 1.00 83.44 78 LYS A C 1
ATOM 643 O O . LYS A 1 78 ? -4.087 0.632 -5.998 1.00 83.44 78 LYS A O 1
ATOM 648 N N . THR A 1 79 ? -3.138 0.923 -8.012 1.00 86.75 79 THR A N 1
ATOM 649 C CA . THR A 1 79 ? -3.631 -0.322 -8.594 1.00 86.75 79 THR A CA 1
ATOM 650 C C . THR A 1 79 ? -2.475 -1.201 -9.025 1.00 86.75 79 THR A C 1
ATOM 652 O O . THR A 1 79 ? -1.476 -0.732 -9.562 1.00 86.75 79 THR A O 1
ATOM 655 N N . CYS A 1 80 ? -2.628 -2.500 -8.808 1.00 88.31 80 CYS A N 1
ATOM 656 C CA . CYS A 1 80 ? -1.734 -3.512 -9.346 1.00 88.31 80 CYS A CA 1
ATOM 657 C C . CYS A 1 80 ? -2.572 -4.597 -10.015 1.00 88.31 80 CYS A C 1
ATOM 659 O O . CYS A 1 80 ? -3.633 -4.957 -9.498 1.00 88.31 80 CYS A O 1
ATOM 661 N N . ASN A 1 81 ? -2.091 -5.168 -11.118 1.00 89.94 81 ASN A N 1
ATOM 662 C CA . ASN A 1 81 ? -2.806 -6.252 -11.794 1.00 89.94 81 ASN A CA 1
ATOM 663 C C . ASN A 1 81 ? -2.984 -7.504 -10.907 1.00 89.94 81 ASN A C 1
ATOM 665 O O . ASN A 1 81 ? -3.845 -8.333 -11.165 1.00 89.94 81 ASN A O 1
ATOM 669 N N . CYS A 1 82 ? -2.216 -7.633 -9.816 1.00 86.12 82 CYS A N 1
ATOM 670 C CA . CYS A 1 82 ? -2.410 -8.704 -8.834 1.00 86.12 82 CYS A CA 1
ATOM 671 C C . CYS A 1 82 ? -3.647 -8.526 -7.929 1.00 86.12 82 CYS A C 1
ATOM 673 O O . CYS A 1 82 ? -3.934 -9.421 -7.139 1.00 86.12 82 CYS A O 1
ATOM 675 N N . ILE A 1 83 ? -4.338 -7.375 -7.981 1.00 84.31 83 ILE A N 1
ATOM 676 C CA . ILE A 1 83 ? -5.566 -7.034 -7.228 1.00 84.31 83 ILE A CA 1
ATOM 677 C C . ILE A 1 83 ? -5.381 -6.946 -5.694 1.00 84.31 83 ILE A C 1
ATOM 679 O O . ILE A 1 83 ? -6.168 -6.301 -4.994 1.00 84.31 83 ILE A O 1
ATOM 683 N N . PHE A 1 84 ? -4.299 -7.508 -5.154 1.00 85.81 84 PHE A N 1
ATOM 684 C CA . PHE A 1 84 ? -3.993 -7.533 -3.727 1.00 85.81 84 PHE A CA 1
ATOM 685 C C . PHE A 1 84 ? -4.030 -6.141 -3.092 1.00 85.81 84 PHE A C 1
ATOM 687 O O . PHE A 1 84 ? -4.593 -5.985 -2.006 1.00 85.81 84 PHE A O 1
ATOM 694 N N . TRP A 1 85 ? -3.475 -5.134 -3.775 1.00 85.56 85 TRP A N 1
ATOM 695 C CA . TRP A 1 85 ? -3.430 -3.763 -3.268 1.00 85.56 85 TRP A CA 1
ATOM 696 C C . TRP A 1 85 ? -4.826 -3.141 -3.175 1.00 85.56 85 TRP A C 1
ATOM 698 O O . TRP A 1 85 ? -5.185 -2.548 -2.155 1.00 85.56 85 TRP A O 1
ATOM 708 N N . GLN A 1 86 ? -5.661 -3.360 -4.184 1.00 86.81 86 GLN A N 1
ATOM 709 C CA . GLN A 1 86 ? -7.036 -2.874 -4.213 1.00 86.81 86 GLN A CA 1
ATOM 710 C C . GLN A 1 86 ? -7.866 -3.491 -3.073 1.00 86.81 86 GLN A C 1
ATOM 712 O O . GLN A 1 86 ? -8.541 -2.764 -2.330 1.00 86.81 86 GLN A O 1
ATOM 717 N N . LEU A 1 87 ? -7.741 -4.809 -2.879 1.00 81.81 87 LEU A N 1
ATOM 718 C CA . LEU A 1 87 ? -8.484 -5.558 -1.862 1.00 81.81 87 LEU A CA 1
ATOM 719 C C . LEU A 1 87 ? -8.021 -5.242 -0.439 1.00 81.81 87 LEU A C 1
ATOM 721 O O . LEU A 1 87 ? -8.831 -4.886 0.410 1.00 81.81 87 LEU A O 1
ATOM 725 N N . ASN A 1 88 ? -6.718 -5.334 -0.176 1.00 80.38 88 ASN A N 1
ATOM 726 C CA . ASN A 1 88 ? -6.185 -5.254 1.186 1.00 80.38 88 ASN A CA 1
ATOM 727 C C . ASN A 1 88 ? -5.840 -3.821 1.609 1.00 80.38 88 ASN A C 1
ATOM 729 O O . ASN A 1 88 ? -5.645 -3.559 2.792 1.00 80.38 88 ASN A O 1
ATOM 733 N N . GLY A 1 89 ? -5.695 -2.892 0.657 1.00 79.94 89 GLY A N 1
ATOM 734 C CA . GLY A 1 89 ? -5.194 -1.539 0.926 1.00 79.94 89 GLY A CA 1
ATOM 735 C C . GLY 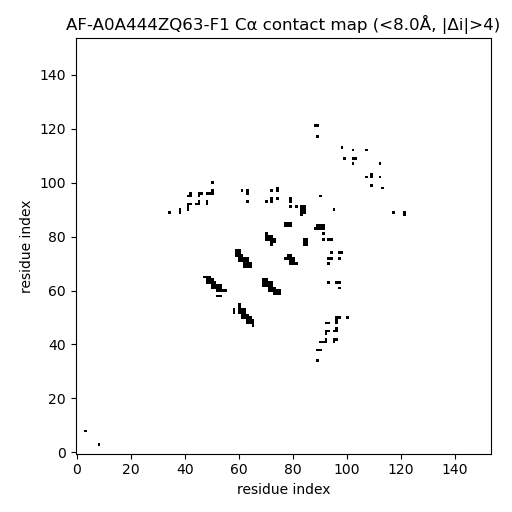A 1 89 ? -3.720 -1.479 1.327 1.00 79.94 89 GLY A C 1
ATOM 736 O O . GLY A 1 89 ? -3.226 -0.404 1.660 1.00 79.94 89 GLY A O 1
ATOM 737 N N . LEU A 1 90 ? -3.030 -2.615 1.265 1.00 83.56 90 LEU A N 1
ATOM 738 C CA . LEU A 1 90 ? -1.605 -2.766 1.507 1.00 83.56 90 LEU A CA 1
ATOM 739 C C . LEU A 1 90 ? -0.859 -2.905 0.189 1.00 83.56 90 LEU A C 1
ATOM 741 O O . LEU A 1 90 ? -1.386 -3.454 -0.774 1.00 83.56 90 LEU A O 1
ATOM 745 N N . LEU A 1 91 ? 0.388 -2.448 0.162 1.00 85.38 91 LEU A N 1
ATOM 746 C CA . LEU A 1 91 ? 1.255 -2.651 -0.990 1.00 85.38 91 LEU A CA 1
ATOM 747 C C . LEU A 1 91 ? 1.484 -4.148 -1.226 1.00 85.38 91 LEU A C 1
ATOM 749 O O . LEU A 1 91 ? 1.733 -4.897 -0.286 1.00 85.38 91 LEU A O 1
ATOM 753 N N . CYS A 1 92 ? 1.395 -4.556 -2.489 1.00 88.12 92 CYS A N 1
ATOM 754 C CA . CYS A 1 92 ? 1.877 -5.852 -2.964 1.00 88.12 92 CYS A CA 1
ATOM 755 C C . CYS A 1 92 ? 3.359 -5.755 -3.351 1.00 88.12 92 CYS A C 1
ATOM 757 O O . CYS A 1 92 ? 3.894 -4.660 -3.498 1.00 88.12 92 CYS A O 1
ATOM 759 N N . ARG A 1 93 ? 4.018 -6.883 -3.602 1.00 88.81 93 ARG A N 1
ATOM 760 C CA . ARG A 1 93 ? 5.464 -6.991 -3.854 1.00 88.81 93 ARG A CA 1
ATOM 761 C C . ARG A 1 93 ? 5.866 -6.264 -5.117 1.00 88.81 93 ARG A C 1
ATOM 763 O O . ARG A 1 93 ? 6.918 -5.640 -5.141 1.00 88.81 93 ARG A O 1
ATOM 770 N N . GLN A 1 94 ? 5.000 -6.268 -6.130 1.00 89.19 94 GLN A N 1
ATOM 771 C CA . GLN A 1 94 ? 5.215 -5.501 -7.354 1.00 89.19 94 GLN A CA 1
ATOM 772 C C . GLN A 1 94 ? 5.111 -3.996 -7.093 1.00 89.19 94 GLN A C 1
ATOM 774 O O . GLN A 1 94 ? 5.935 -3.229 -7.581 1.00 89.19 94 GLN A O 1
ATOM 779 N N . ALA A 1 95 ? 4.142 -3.572 -6.278 1.00 87.88 95 ALA A N 1
ATOM 780 C CA . ALA A 1 95 ? 3.993 -2.171 -5.897 1.00 87.88 95 ALA A CA 1
ATOM 781 C C . ALA A 1 95 ? 5.125 -1.689 -4.983 1.00 87.88 95 ALA A C 1
ATOM 783 O O . ALA A 1 95 ? 5.622 -0.580 -5.158 1.00 87.88 95 ALA A O 1
ATOM 784 N N . CYS A 1 96 ? 5.576 -2.535 -4.053 1.00 87.25 96 CYS A N 1
ATOM 785 C CA . CYS A 1 96 ? 6.785 -2.307 -3.275 1.00 87.25 96 CYS A CA 1
ATOM 786 C C . CYS A 1 96 ? 7.985 -2.114 -4.206 1.00 87.25 96 CYS A C 1
ATOM 788 O O . CYS A 1 96 ? 8.702 -1.134 -4.040 1.00 87.25 96 CYS A O 1
ATOM 790 N N . ALA A 1 97 ? 8.167 -2.974 -5.212 1.00 86.25 97 ALA A N 1
ATOM 791 C CA . ALA A 1 97 ? 9.299 -2.887 -6.134 1.00 86.25 97 ALA A CA 1
ATOM 792 C C . ALA A 1 97 ? 9.301 -1.558 -6.891 1.00 86.25 97 ALA A C 1
ATOM 794 O O . ALA A 1 97 ? 10.328 -0.872 -6.925 1.00 86.25 97 ALA A O 1
ATOM 795 N N . ALA A 1 98 ? 8.145 -1.182 -7.445 1.00 85.81 98 ALA A N 1
ATOM 796 C CA . ALA A 1 98 ? 7.963 0.075 -8.160 1.00 85.81 98 ALA A CA 1
ATOM 797 C C . ALA A 1 98 ? 8.261 1.286 -7.264 1.00 85.81 98 ALA A C 1
ATOM 799 O O . ALA A 1 98 ? 9.059 2.146 -7.633 1.00 85.81 98 ALA A O 1
ATOM 800 N N . LEU A 1 99 ? 7.714 1.309 -6.043 1.00 82.88 99 LEU A N 1
ATOM 801 C CA . LEU A 1 99 ? 7.988 2.375 -5.076 1.00 82.88 99 LEU A CA 1
ATOM 802 C C . LEU A 1 99 ? 9.464 2.444 -4.688 1.00 82.88 99 LEU A C 1
ATOM 804 O O . LEU A 1 99 ? 10.030 3.531 -4.650 1.00 82.88 99 LEU A O 1
ATOM 808 N N . PHE A 1 100 ? 10.110 1.308 -4.410 1.00 75.75 100 PHE A N 1
ATOM 809 C CA . PHE A 1 100 ? 11.526 1.295 -4.045 1.00 75.75 100 PHE A CA 1
ATOM 810 C C . PHE A 1 100 ? 12.402 1.879 -5.142 1.00 75.75 100 PHE A C 1
ATOM 812 O O . PHE A 1 100 ? 13.308 2.642 -4.827 1.00 75.75 100 PHE A O 1
ATOM 819 N N . ASN A 1 101 ? 12.123 1.572 -6.407 1.00 71.69 101 ASN A N 1
ATOM 820 C CA . ASN A 1 101 ? 12.903 2.119 -7.513 1.00 71.69 101 ASN A CA 1
ATOM 821 C C . ASN A 1 101 ? 12.691 3.623 -7.683 1.00 71.69 101 ASN A C 1
ATOM 823 O O . ASN A 1 101 ? 13.667 4.339 -7.889 1.00 71.69 101 ASN A O 1
ATOM 827 N N . LEU A 1 102 ? 11.466 4.117 -7.489 1.00 69.50 102 LEU A N 1
ATOM 828 C CA . LEU A 1 102 ? 11.209 5.556 -7.490 1.00 69.50 102 LEU A CA 1
ATOM 829 C C . LEU A 1 102 ? 11.974 6.272 -6.361 1.00 69.50 102 LEU A C 1
ATOM 831 O O . LEU A 1 102 ? 12.576 7.317 -6.582 1.00 69.50 102 LEU A O 1
ATOM 835 N N . PHE A 1 103 ? 12.027 5.682 -5.162 1.00 68.25 103 PHE A N 1
ATOM 836 C CA . PHE A 1 103 ? 12.761 6.262 -4.032 1.00 68.25 103 PHE A CA 1
ATOM 837 C C . PHE A 1 103 ? 14.287 6.164 -4.165 1.00 68.25 103 PHE A C 1
ATOM 839 O O . PHE A 1 103 ? 14.988 7.035 -3.652 1.00 68.25 103 PHE A O 1
ATOM 846 N N . LEU A 1 104 ? 14.816 5.151 -4.862 1.00 57.03 104 LEU A N 1
ATOM 847 C CA . LEU A 1 104 ? 16.246 5.078 -5.191 1.00 57.03 104 LEU A CA 1
ATOM 848 C C . LEU A 1 104 ? 16.684 6.239 -6.090 1.00 57.03 104 LEU A C 1
ATOM 850 O O . LEU A 1 104 ? 17.800 6.722 -5.930 1.00 57.03 104 LEU A O 1
ATOM 854 N N . ALA A 1 105 ? 15.803 6.722 -6.969 1.00 53.88 105 ALA A N 1
ATOM 855 C CA . ALA A 1 105 ? 16.056 7.904 -7.790 1.00 53.88 105 ALA A CA 1
ATOM 856 C C . ALA A 1 105 ? 15.998 9.230 -6.999 1.00 53.88 105 ALA A C 1
ATOM 858 O O . ALA A 1 105 ? 16.419 10.260 -7.516 1.00 53.88 105 ALA A O 1
ATOM 859 N N . MET A 1 106 ? 15.502 9.221 -5.751 1.00 46.22 106 MET A N 1
ATOM 860 C CA . MET A 1 106 ? 15.252 10.423 -4.937 1.00 46.22 106 MET A CA 1
ATOM 861 C C . MET A 1 106 ? 16.114 10.545 -3.661 1.00 46.22 106 MET A C 1
ATOM 863 O O . MET A 1 106 ? 15.839 11.406 -2.830 1.00 46.22 106 MET A O 1
ATOM 867 N N . SER A 1 107 ? 17.162 9.731 -3.479 1.00 50.41 107 SER A N 1
ATOM 868 C CA . SER A 1 107 ? 18.162 9.887 -2.396 1.00 50.41 107 SER A CA 1
ATOM 869 C C . SER A 1 107 ? 17.597 10.051 -0.968 1.00 50.41 107 SER A C 1
ATOM 871 O O . SER A 1 107 ? 18.098 10.859 -0.190 1.00 50.41 107 SER A O 1
ATOM 873 N N . PHE A 1 108 ? 16.574 9.276 -0.586 1.00 45.84 108 PHE A N 1
ATOM 874 C CA . PHE A 1 108 ? 16.040 9.254 0.788 1.00 45.84 108 PHE A CA 1
ATOM 875 C C . PHE A 1 108 ? 16.098 7.847 1.402 1.00 45.84 108 PHE A C 1
ATOM 877 O O . PHE A 1 108 ? 15.936 6.839 0.710 1.00 45.84 108 PHE A O 1
ATOM 884 N N . GLU A 1 109 ? 16.329 7.756 2.717 1.00 47.19 109 GLU A N 1
ATOM 885 C CA . GLU A 1 109 ? 16.487 6.483 3.434 1.00 47.19 109 GLU A CA 1
ATOM 886 C C . GLU A 1 109 ? 15.313 5.511 3.200 1.00 47.19 109 GLU A C 1
ATOM 888 O O . GLU A 1 109 ? 14.163 5.731 3.595 1.00 47.19 109 GLU A O 1
ATOM 893 N N . LYS A 1 110 ? 15.647 4.360 2.603 1.00 50.06 110 LYS A N 1
ATOM 894 C CA . LYS A 1 110 ? 14.748 3.311 2.076 1.00 50.06 110 LYS A CA 1
ATOM 895 C C . LYS A 1 110 ? 13.786 2.686 3.105 1.00 50.06 110 LYS A C 1
ATOM 897 O O . LYS A 1 110 ? 12.952 1.849 2.757 1.00 50.06 110 LYS A O 1
ATOM 902 N N . SER A 1 111 ? 13.933 2.978 4.394 1.00 49.81 111 SER A N 1
ATOM 903 C CA . SER A 1 111 ? 13.120 2.391 5.470 1.00 49.81 111 SER A CA 1
ATOM 904 C C . SER A 1 111 ? 11.930 3.275 5.844 1.00 49.81 111 SER A C 1
ATOM 906 O O . SER A 1 111 ? 10.810 2.781 6.000 1.00 49.81 111 SER A O 1
ATOM 908 N N . MET A 1 112 ? 12.159 4.587 5.920 1.00 51.31 112 MET A N 1
ATOM 909 C CA . MET A 1 112 ? 11.194 5.537 6.464 1.00 51.31 112 MET A CA 1
ATOM 910 C C . MET A 1 112 ? 10.120 5.906 5.434 1.00 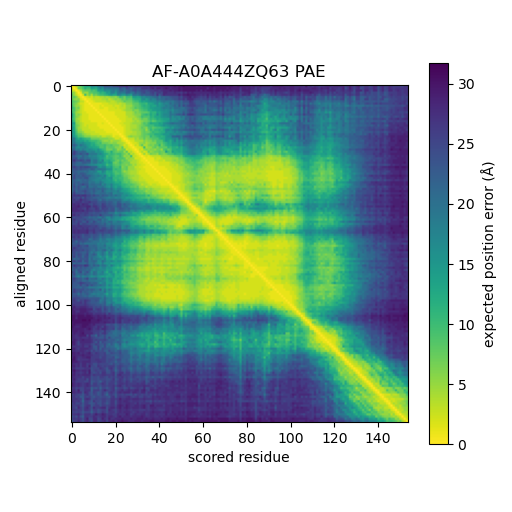51.31 112 MET A C 1
ATOM 912 O O . MET A 1 112 ? 8.944 5.976 5.775 1.00 51.31 112 MET A O 1
ATOM 916 N N . ALA A 1 113 ? 10.484 6.012 4.151 1.00 58.25 113 ALA A N 1
ATOM 917 C CA . ALA A 1 113 ? 9.557 6.385 3.080 1.00 58.25 113 ALA A CA 1
ATOM 918 C C . ALA A 1 113 ? 8.389 5.399 2.902 1.00 58.25 113 ALA A C 1
ATOM 920 O O . ALA A 1 113 ? 7.253 5.826 2.726 1.00 58.25 113 ALA A O 1
ATOM 921 N N . MET A 1 114 ? 8.621 4.085 3.018 1.00 57.59 114 MET A N 1
ATOM 922 C CA . MET A 1 114 ? 7.547 3.095 2.854 1.00 57.59 114 MET A CA 1
ATOM 923 C C . MET A 1 114 ? 6.583 3.086 4.049 1.00 57.59 114 MET A C 1
ATOM 925 O O . MET A 1 114 ? 5.377 2.949 3.862 1.00 57.59 114 MET A O 1
ATOM 929 N N . GLN A 1 115 ? 7.088 3.281 5.273 1.00 57.22 115 GLN A N 1
ATOM 930 C CA . GLN A 1 115 ? 6.237 3.416 6.459 1.00 57.22 115 GLN A CA 1
ATOM 931 C C . GLN A 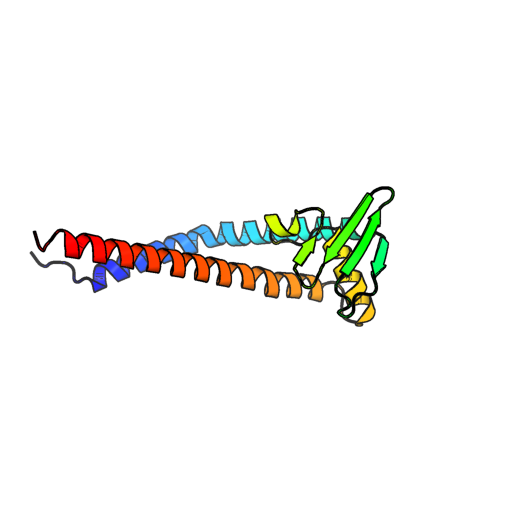1 115 ? 5.449 4.727 6.430 1.00 57.22 115 GLN A C 1
ATOM 933 O O . GLN A 1 115 ? 4.253 4.709 6.704 1.00 57.22 115 GLN A O 1
ATOM 938 N N . THR A 1 116 ? 6.078 5.836 6.034 1.00 56.78 116 THR A N 1
ATOM 939 C CA . THR A 1 116 ? 5.418 7.136 5.862 1.00 56.78 116 THR A CA 1
ATOM 940 C C . THR A 1 116 ? 4.372 7.088 4.748 1.00 56.78 116 THR A C 1
ATOM 942 O O . THR A 1 116 ? 3.243 7.514 4.978 1.00 56.78 116 THR A O 1
ATOM 945 N N . PHE A 1 117 ? 4.673 6.477 3.597 1.00 64.19 117 PHE A N 1
ATOM 946 C CA . PHE A 1 117 ? 3.716 6.246 2.509 1.00 64.19 117 PHE A CA 1
ATOM 947 C C . PHE A 1 117 ? 2.534 5.389 2.985 1.00 64.19 117 PHE A C 1
ATOM 949 O O . PHE A 1 117 ? 1.375 5.763 2.795 1.00 64.19 117 PHE A O 1
ATOM 956 N N . CYS A 1 118 ? 2.796 4.276 3.680 1.00 58.62 118 CYS A N 1
ATOM 957 C CA . CYS A 1 118 ? 1.745 3.455 4.278 1.00 58.62 118 CYS A CA 1
ATOM 958 C C . CYS A 1 118 ? 0.919 4.243 5.301 1.00 58.62 118 CYS A C 1
ATOM 960 O O . CYS A 1 118 ? -0.304 4.192 5.240 1.00 58.62 118 CYS A O 1
ATOM 962 N N . LEU A 1 119 ? 1.528 5.017 6.200 1.00 57.25 119 LEU A N 1
ATOM 963 C CA . LEU A 1 119 ? 0.820 5.819 7.205 1.00 57.25 119 LEU A CA 1
ATOM 964 C C . LEU A 1 119 ? -0.023 6.936 6.575 1.00 57.25 119 LEU A C 1
ATOM 966 O O . LEU A 1 119 ? -1.159 7.150 6.994 1.00 57.25 119 LEU A O 1
ATOM 970 N N . GLN A 1 120 ? 0.494 7.630 5.561 1.00 56.41 120 GLN A N 1
ATOM 971 C CA . GLN A 1 120 ? -0.210 8.711 4.869 1.00 56.41 120 GLN A CA 1
ATOM 972 C C . GLN A 1 120 ? -1.362 8.173 4.008 1.00 56.41 120 GLN A C 1
ATOM 974 O O . GLN A 1 120 ? -2.451 8.753 3.989 1.00 56.41 120 GLN A O 1
ATOM 979 N N . HIS A 1 121 ? -1.180 7.027 3.346 1.00 52.97 121 HIS A N 1
ATOM 980 C CA . HIS A 1 121 ? -2.173 6.494 2.412 1.00 52.97 121 HIS A CA 1
ATOM 981 C C . HIS A 1 121 ? -3.152 5.467 3.003 1.00 52.97 121 HIS A C 1
ATOM 983 O O . HIS A 1 121 ? -4.261 5.360 2.476 1.00 52.97 121 HIS A O 1
ATOM 989 N N . THR A 1 122 ? -2.839 4.792 4.116 1.00 47.12 122 THR A N 1
ATOM 990 C CA . THR A 1 122 ? -3.826 3.992 4.878 1.00 47.12 122 THR A CA 1
ATOM 991 C C . THR A 1 122 ? -4.747 4.882 5.722 1.00 47.12 122 THR A C 1
ATOM 993 O O . THR A 1 122 ? -5.961 4.663 5.735 1.00 47.12 122 THR A O 1
ATOM 996 N N . ARG A 1 123 ? -4.232 5.972 6.325 1.00 44.25 123 ARG A N 1
ATOM 997 C CA . ARG A 1 123 ? -5.059 6.983 7.024 1.00 44.25 123 ARG A CA 1
ATOM 998 C C . ARG A 1 123 ? -6.076 7.660 6.101 1.00 44.25 123 ARG A C 1
ATOM 1000 O O . ARG A 1 123 ? -7.183 7.970 6.539 1.00 44.25 123 ARG A O 1
ATOM 1007 N N . GLY A 1 124 ? -5.740 7.854 4.824 1.00 43.62 124 GLY A N 1
ATOM 1008 C CA . GLY A 1 124 ? -6.672 8.376 3.818 1.00 43.62 124 GLY A CA 1
ATOM 1009 C C . GLY A 1 124 ? -7.865 7.450 3.537 1.00 43.62 124 GLY A C 1
ATOM 1010 O O . GLY A 1 124 ? -8.965 7.935 3.274 1.00 43.62 124 GLY A O 1
ATOM 1011 N N . ARG A 1 125 ? -7.693 6.123 3.650 1.00 46.25 125 ARG A N 1
ATOM 1012 C CA . ARG A 1 125 ? -8.783 5.149 3.456 1.00 46.25 125 ARG A CA 1
ATOM 1013 C C . ARG A 1 125 ? -9.750 5.149 4.640 1.00 46.25 125 ARG A C 1
ATOM 1015 O O . ARG A 1 125 ? -10.950 5.179 4.407 1.00 46.25 125 ARG A O 1
ATOM 1022 N N . ALA A 1 126 ? -9.253 5.237 5.877 1.00 41.31 126 ALA A N 1
ATOM 1023 C CA . ALA A 1 126 ? -10.099 5.345 7.073 1.00 41.31 126 ALA A CA 1
ATOM 1024 C C . ALA A 1 126 ? -10.988 6.606 7.057 1.00 41.31 126 ALA A C 1
ATOM 1026 O O . ALA A 1 126 ? -12.178 6.534 7.353 1.00 41.31 126 ALA A O 1
ATOM 1027 N N . LYS A 1 127 ? -10.443 7.754 6.625 1.00 43.06 127 LYS A N 1
ATOM 1028 C CA . LYS A 1 127 ? -11.213 9.003 6.483 1.00 43.06 127 LYS A CA 1
ATOM 1029 C C . LYS A 1 127 ? -12.262 8.931 5.365 1.00 43.06 127 LYS A C 1
ATOM 1031 O O . LYS A 1 127 ? -13.363 9.448 5.525 1.00 43.06 127 LYS A O 1
ATOM 1036 N N . ASN A 1 128 ? -11.948 8.271 4.249 1.00 43.09 128 ASN A N 1
ATOM 1037 C CA . ASN A 1 128 ? -12.875 8.128 3.122 1.00 43.09 128 ASN A CA 1
ATOM 1038 C C . ASN A 1 128 ? -13.958 7.063 3.356 1.00 43.09 128 ASN A C 1
ATOM 1040 O O . ASN A 1 128 ? -15.080 7.254 2.897 1.00 43.09 128 ASN A O 1
ATOM 1044 N N . GLN A 1 129 ? -13.647 5.989 4.085 1.00 46.00 129 GLN A N 1
ATOM 1045 C CA . GLN A 1 129 ? -14.611 4.983 4.536 1.00 46.00 129 GLN A CA 1
ATOM 1046 C C . GLN A 1 129 ? -15.618 5.625 5.504 1.00 46.00 129 GLN A C 1
ATOM 1048 O O . GLN A 1 129 ? -16.812 5.612 5.226 1.00 46.00 129 GLN A O 1
ATOM 1053 N N . HIS A 1 130 ? -15.133 6.340 6.527 1.00 35.28 130 HIS A N 1
ATOM 1054 C CA . HIS A 1 130 ? -15.987 7.080 7.459 1.00 35.28 130 HIS A CA 1
ATOM 1055 C C . HIS A 1 130 ? -16.835 8.156 6.758 1.00 35.28 130 HIS A C 1
ATOM 1057 O O . HIS A 1 130 ? -18.009 8.320 7.071 1.00 35.28 130 HIS A O 1
ATOM 1063 N N . ARG A 1 131 ? -16.293 8.861 5.751 1.00 38.00 131 ARG A N 1
ATOM 1064 C CA . ARG A 1 131 ? -17.058 9.829 4.938 1.00 38.00 131 ARG A CA 1
ATOM 1065 C C . ARG A 1 131 ? -18.129 9.169 4.057 1.00 38.00 131 ARG A C 1
ATOM 1067 O O . ARG A 1 131 ? -19.159 9.784 3.805 1.00 38.00 131 ARG A O 1
ATOM 1074 N N . ARG A 1 132 ? -17.899 7.954 3.547 1.00 44.38 132 ARG A N 1
ATOM 1075 C CA . ARG A 1 132 ? -18.902 7.206 2.762 1.00 44.38 132 ARG A CA 1
ATOM 1076 C C . ARG A 1 132 ? -19.987 6.620 3.660 1.00 44.38 132 ARG A C 1
ATOM 1078 O O . ARG A 1 132 ? -21.155 6.712 3.311 1.00 44.38 132 ARG A O 1
ATOM 1085 N N . GLU A 1 133 ? -19.608 6.108 4.825 1.00 43.81 133 GLU A N 1
ATOM 1086 C CA . GLU A 1 133 ? -20.532 5.574 5.829 1.00 43.81 133 GLU A CA 1
ATOM 1087 C C . GLU A 1 133 ? -21.397 6.684 6.435 1.00 43.81 133 GLU A C 1
ATOM 1089 O O . GLU A 1 133 ? -22.610 6.548 6.469 1.00 43.81 133 GLU A O 1
ATOM 1094 N N . THR A 1 134 ? -20.827 7.839 6.794 1.00 46.66 134 THR A N 1
ATOM 1095 C CA . THR A 1 134 ? -21.608 8.996 7.287 1.00 46.66 134 THR A CA 1
ATOM 1096 C C . THR A 1 134 ? -22.549 9.575 6.230 1.00 46.66 134 THR A C 1
ATOM 1098 O O . THR A 1 134 ? -23.671 9.951 6.561 1.00 46.66 134 THR A O 1
ATOM 1101 N N . LYS A 1 135 ? -22.148 9.602 4.950 1.00 48.81 135 LYS A N 1
ATOM 1102 C CA . LYS A 1 135 ? -23.048 9.981 3.847 1.00 48.81 135 LYS A CA 1
ATOM 1103 C C . LYS A 1 135 ? -24.161 8.955 3.623 1.00 48.81 135 LYS A C 1
ATOM 1105 O O . LYS A 1 135 ? -25.294 9.361 3.400 1.00 48.81 135 LYS A O 1
ATOM 1110 N N . GLY A 1 136 ? -23.856 7.659 3.702 1.00 44.03 136 GLY A N 1
ATOM 1111 C CA . GLY A 1 136 ? -24.846 6.583 3.588 1.00 44.03 136 GLY A CA 1
ATOM 1112 C C . GLY A 1 136 ? -25.855 6.584 4.738 1.00 44.03 136 GLY A C 1
ATOM 1113 O O . GLY A 1 136 ? -27.052 6.462 4.497 1.00 44.03 136 GLY A O 1
ATOM 1114 N N . VAL A 1 137 ? -25.385 6.820 5.966 1.00 49.47 137 VAL A N 1
ATOM 1115 C CA . VAL A 1 137 ? -26.225 6.933 7.166 1.00 49.47 137 VAL A CA 1
ATOM 1116 C C . VAL A 1 137 ? -27.121 8.171 7.087 1.00 49.47 137 VAL A C 1
ATOM 1118 O O . VAL A 1 137 ? -28.325 8.037 7.251 1.00 49.47 137 VAL A O 1
ATOM 1121 N N . MET A 1 138 ? -26.592 9.351 6.732 1.00 44.91 138 MET A N 1
ATOM 1122 C CA . MET A 1 138 ? -27.419 10.563 6.570 1.00 44.91 138 MET A CA 1
ATOM 1123 C C . MET A 1 138 ? -28.512 10.406 5.502 1.00 44.91 138 MET A C 1
ATOM 1125 O O . MET A 1 138 ? -29.632 10.879 5.689 1.00 44.91 138 MET A O 1
ATOM 1129 N N . HIS A 1 139 ? -28.211 9.723 4.394 1.00 46.16 139 HIS A N 1
ATOM 1130 C CA . HIS A 1 139 ? -29.178 9.506 3.317 1.00 46.16 139 HIS A CA 1
ATOM 1131 C C . HIS A 1 139 ? -30.292 8.518 3.713 1.00 46.16 139 HIS A C 1
ATOM 1133 O O . HIS A 1 139 ? -31.428 8.663 3.263 1.00 46.16 139 HIS A O 1
ATOM 1139 N N . GLN A 1 140 ? -29.988 7.536 4.570 1.00 49.19 140 GLN A N 1
ATOM 1140 C CA . GLN A 1 140 ? -30.981 6.620 5.142 1.00 49.19 140 GLN A CA 1
ATOM 1141 C C . GLN A 1 140 ? -31.857 7.311 6.194 1.00 49.19 140 GLN A C 1
ATOM 1143 O O . GLN A 1 140 ? -33.073 7.136 6.166 1.00 49.19 140 GLN A O 1
ATOM 1148 N N . SER A 1 141 ? -31.277 8.155 7.056 1.00 51.50 141 SER A N 1
ATOM 1149 C CA . SER A 1 141 ? -32.028 8.930 8.053 1.00 51.50 141 SER A CA 1
ATOM 1150 C C . SER A 1 141 ? -33.032 9.886 7.406 1.00 51.50 141 SER A C 1
ATOM 1152 O O . SER A 1 141 ? -34.173 9.969 7.847 1.00 51.50 141 SER A O 1
ATOM 1154 N N . HIS A 1 142 ? -32.636 10.581 6.334 1.00 50.56 142 HIS A N 1
ATOM 1155 C CA . HIS A 1 142 ? -33.520 11.516 5.634 1.00 50.56 142 HIS A CA 1
ATOM 1156 C C . HIS A 1 142 ? -34.710 10.800 4.971 1.00 50.56 142 HIS A C 1
ATOM 1158 O O . HIS A 1 142 ? -35.840 11.274 5.049 1.00 50.56 142 HIS A O 1
ATOM 1164 N N . ASN A 1 143 ? -34.486 9.612 4.397 1.00 48.91 143 ASN A N 1
ATOM 1165 C CA . ASN A 1 143 ? -35.561 8.792 3.830 1.00 48.91 143 ASN A CA 1
ATOM 1166 C C . ASN A 1 143 ? -36.495 8.206 4.904 1.00 48.91 143 ASN A C 1
ATOM 1168 O O . ASN A 1 143 ? -37.700 8.110 4.676 1.00 48.91 143 ASN A O 1
ATOM 1172 N N . TYR A 1 144 ? -35.974 7.849 6.082 1.00 46.09 144 TYR A N 1
ATOM 1173 C CA . TYR A 1 144 ? -36.796 7.387 7.204 1.00 46.09 144 TYR A CA 1
ATOM 1174 C C . TYR A 1 144 ? -37.709 8.506 7.735 1.00 46.09 144 TYR A C 1
ATOM 1176 O O . TYR A 1 144 ? -38.912 8.312 7.857 1.00 46.09 144 TYR A O 1
ATOM 1184 N N . ILE A 1 145 ? -37.178 9.718 7.925 1.00 55.25 145 ILE A N 1
ATOM 1185 C CA . ILE A 1 145 ? -37.955 10.870 8.419 1.00 55.25 145 ILE A CA 1
ATOM 1186 C C . ILE A 1 145 ? -39.060 11.277 7.429 1.00 55.25 145 ILE A C 1
ATOM 1188 O O . ILE A 1 145 ? -40.190 11.536 7.833 1.00 55.25 145 ILE A O 1
ATOM 1192 N N . LEU A 1 146 ? -38.780 11.287 6.121 1.00 54.38 146 LEU A N 1
ATOM 1193 C CA . LEU A 1 146 ? -39.790 11.611 5.100 1.00 54.38 146 LEU A CA 1
ATOM 1194 C C . LEU A 1 146 ? -40.908 10.556 5.010 1.00 54.38 146 LEU A C 1
ATOM 1196 O O . LEU A 1 146 ? -42.068 10.892 4.754 1.00 54.38 146 LEU A O 1
ATOM 1200 N N . THR A 1 147 ? -40.573 9.283 5.242 1.00 53.00 147 THR A N 1
ATOM 1201 C CA . THR A 1 147 ? -41.552 8.185 5.227 1.00 53.00 147 THR A CA 1
ATOM 1202 C C . THR A 1 147 ? -42.387 8.110 6.506 1.00 53.00 147 THR A C 1
ATOM 1204 O O . THR A 1 147 ? -43.534 7.676 6.440 1.00 53.00 147 THR A O 1
ATOM 1207 N N . GLU A 1 148 ? -41.873 8.575 7.646 1.00 54.06 148 GLU A N 1
ATOM 1208 C CA . GLU A 1 148 ? -42.627 8.705 8.902 1.00 54.06 148 GLU A CA 1
ATOM 1209 C C . GLU A 1 148 ? -43.572 9.917 8.885 1.00 54.06 148 GLU A C 1
ATOM 1211 O O . GLU A 1 148 ? -44.740 9.792 9.251 1.00 54.06 148 GLU A O 1
ATOM 1216 N N . SER A 1 149 ? -43.124 11.061 8.354 1.00 52.56 149 SER A N 1
ATOM 1217 C CA . SER A 1 149 ? -43.971 12.253 8.188 1.00 52.56 149 SER A CA 1
ATOM 1218 C C . SER A 1 149 ? -45.152 12.018 7.240 1.00 52.56 149 SER A C 1
ATOM 1220 O O . SER A 1 149 ? -46.229 12.560 7.461 1.00 52.56 149 SER A O 1
ATOM 1222 N N . SER A 1 150 ? -44.986 11.163 6.222 1.00 54.56 150 SER A N 1
ATOM 1223 C CA . SER A 1 150 ? -46.080 10.793 5.306 1.00 54.56 150 SER A CA 1
ATOM 1224 C C . SER A 1 150 ? -47.080 9.801 5.915 1.00 54.56 150 SER A C 1
ATOM 1226 O O . SER A 1 150 ? -48.201 9.700 5.430 1.00 54.56 150 SER A O 1
ATOM 1228 N N . LYS A 1 151 ? -46.701 9.066 6.970 1.00 56.75 151 LYS A N 1
ATOM 1229 C CA . LYS A 1 151 ? -47.594 8.132 7.684 1.00 56.75 151 LYS A CA 1
ATOM 1230 C C . LYS A 1 151 ? -48.419 8.809 8.778 1.00 56.75 151 LYS A C 1
ATOM 1232 O O . LYS A 1 151 ? -49.478 8.305 9.116 1.00 56.75 151 LYS A O 1
ATOM 1237 N N . ASN A 1 152 ? -47.954 9.946 9.297 1.00 49.38 152 ASN A N 1
ATOM 1238 C CA . ASN A 1 152 ? -48.622 10.699 10.366 1.00 49.38 152 ASN A CA 1
ATOM 1239 C C . ASN A 1 152 ? -49.586 11.791 9.855 1.00 49.38 152 ASN A C 1
ATOM 1241 O O . ASN A 1 152 ? -50.077 12.587 10.650 1.00 49.38 152 ASN A O 1
ATOM 1245 N N . MET A 1 153 ? -49.840 11.852 8.543 1.00 51.38 153 MET A N 1
ATOM 1246 C CA . MET A 1 153 ? -50.782 12.792 7.910 1.00 51.38 153 MET A CA 1
ATOM 1247 C C . MET A 1 153 ? -51.982 12.095 7.237 1.00 51.38 153 MET A C 1
ATOM 1249 O O . MET A 1 153 ? -52.683 12.731 6.449 1.00 51.38 153 MET A O 1
ATOM 1253 N N . GLY A 1 154 ? -52.204 10.807 7.523 1.00 43.28 154 GLY A N 1
ATOM 1254 C CA . GLY A 1 154 ? -53.357 10.023 7.065 1.00 43.28 154 GLY A CA 1
ATOM 1255 C C . GLY A 1 154 ? -54.276 9.643 8.212 1.00 43.28 154 GLY A C 1
ATOM 1256 O O . GLY A 1 154 ? -53.736 9.305 9.288 1.00 43.28 154 GLY A O 1
#

Foldseek 3Di:
DDPDPPVVVVVVVVVVVVVVCVVCVVVVVVVVVVLVVVLVVLLVLLVQKDWDQPPPPVSQWIWIDNPPDIKIGGNVVQDIPVCCCVVVVHDGSPSSNSVQVVVVVVPDDSPVVNVVVSVVRVVVVVVVVVVVVVVVVVVVVVVVVVVVVVVVVD

Sequence (154 aa):
MREKPIISILEEIRCYIMRILARNKKALVEITLVQHSRLKVEKRDSNRWRLFPTGDLAGNIFEVYYLPIKVSVDLGKKTCNCIFWQLNGLLCRQACAALFNLFLAMSFEKSMAMQTFCLQHTRGRAKNQHRRETKGVMHQSHNYILTESSKNMG

Secondary structure (DSSP, 8-state):
--PPPHHHHHHHHHHHHHHHHHHHHHHHHHHHHHHHHHHHHHHHHHTT-EEEE---TTS-EEEEEETTEEEEEETTTTEETTSHHHHHSSPPHHHHHHHHHHHHTTT--TTHHHHHHHHHHHHHHHHHHHHHHHHHHHHHHHHHHHHHHTTTT-

pLDDT: mean 70.28, std 16.46, range [35.28, 93.62]

Organism: Arachis hypogaea (NCBI:txid3818)